Protein AF-A0A530Y3V0-F1 (afdb_monomer_lite)

Foldseek 3Di:
DDPVVVVVVVVVVVVVVVVVVVVVVVVVVVVVVVVVVVVVVVVVVVVVVVVVVQVVCLQVLHHPDVVLNWWQAQPDWADWDFAFQWDFDKAKKDWADFAFDDWTWIWGHDN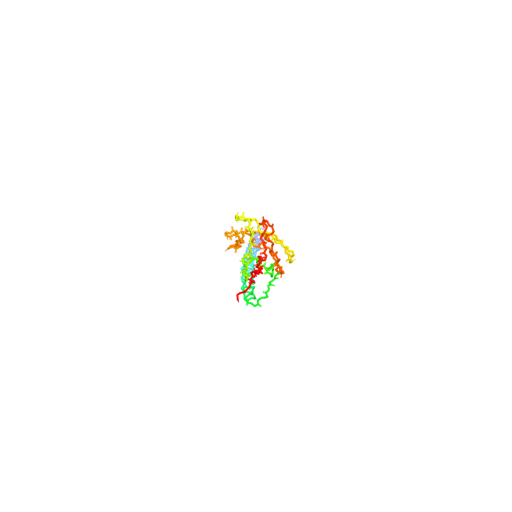GTTDDIGTPHRGIGPGWTFIDPVRTPRRPPTGIGGDIHDSHD

Secondary structure (DSSP, 8-state):
--HHHHHHHHHHHHHHHHHHHHHHHHHHHHHHHHHHHHHHHHHHHHHHHHHHHHHHHHTTT--SSTTTTS-B-EEEEEEEE--BSPPPEEEEPEEESSEEEEEEEEEEEETTEEEEEEEEEEEEEEEPPEEE-TTSTT-BS-EEEEEEPPS--

Structure (mmCIF, N/CA/C/O backbone):
data_AF-A0A530Y3V0-F1
#
_entry.id   AF-A0A530Y3V0-F1
#
loop_
_atom_site.group_PDB
_atom_site.id
_atom_site.type_symbol
_atom_site.label_atom_id
_atom_site.label_alt_id
_atom_site.label_comp_id
_atom_site.label_asym_id
_atom_site.label_entity_id
_atom_site.label_seq_id
_atom_site.pdbx_PDB_ins_code
_atom_site.Cartn_x
_atom_site.Cartn_y
_atom_site.Cartn_z
_atom_site.occupancy
_atom_site.B_iso_or_equiv
_atom_site.auth_seq_id
_atom_site.auth_comp_id
_atom_site.auth_asym_id
_atom_site.auth_atom_id
_atom_site.pdbx_PDB_model_num
ATOM 1 N N . MET A 1 1 ? -48.647 -6.339 78.995 1.00 64.12 1 MET A N 1
ATOM 2 C CA . MET A 1 1 ? -47.458 -6.099 78.154 1.00 64.12 1 MET A CA 1
ATOM 3 C C . MET A 1 1 ? -46.684 -4.952 78.787 1.00 64.12 1 MET A C 1
ATOM 5 O O . MET A 1 1 ? -47.317 -3.994 79.209 1.00 64.12 1 MET A O 1
ATOM 9 N N . THR A 1 2 ? -45.375 -5.085 79.003 1.00 86.94 2 THR A N 1
ATOM 10 C CA . THR A 1 2 ? -44.563 -4.008 79.613 1.00 86.94 2 THR A CA 1
ATOM 11 C C . THR A 1 2 ? -43.873 -3.217 78.502 1.00 86.94 2 THR A C 1
ATOM 13 O O . THR A 1 2 ? -43.590 -3.809 77.466 1.00 86.94 2 THR A O 1
ATOM 16 N N . LEU A 1 3 ? -43.544 -1.931 78.695 1.00 86.12 3 LEU A N 1
ATOM 17 C CA . LEU A 1 3 ? -42.832 -1.127 77.677 1.00 86.12 3 LEU A CA 1
ATOM 18 C C . LEU A 1 3 ? -41.583 -1.833 77.108 1.00 86.12 3 LEU A C 1
ATOM 20 O O . LEU A 1 3 ? -41.250 -1.681 75.935 1.00 86.12 3 LEU A O 1
ATOM 24 N N . ARG A 1 4 ? -40.884 -2.633 77.928 1.00 87.50 4 ARG A N 1
ATOM 25 C CA . ARG A 1 4 ? -39.716 -3.413 77.484 1.00 87.50 4 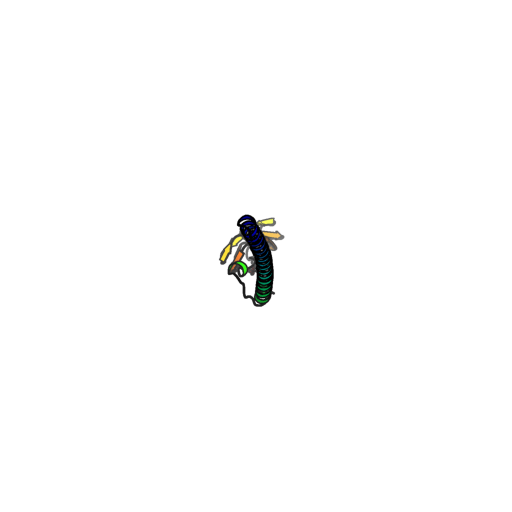ARG A CA 1
ATOM 26 C C . ARG A 1 4 ? -40.054 -4.417 76.382 1.00 87.50 4 ARG A C 1
ATOM 28 O O . ARG A 1 4 ? -39.227 -4.632 75.507 1.00 87.50 4 ARG A O 1
ATOM 35 N N . ASP A 1 5 ? -41.241 -5.006 76.434 1.00 90.06 5 ASP A N 1
ATOM 36 C CA . ASP A 1 5 ? -41.710 -6.027 75.496 1.00 90.06 5 ASP A CA 1
ATOM 37 C C . ASP A 1 5 ? -42.009 -5.408 74.119 1.00 90.06 5 ASP A C 1
ATOM 39 O O . ASP A 1 5 ? -41.521 -5.874 73.093 1.00 90.06 5 ASP A O 1
ATOM 43 N N . GLU A 1 6 ? -42.689 -4.258 74.099 1.00 88.94 6 GLU A N 1
ATOM 44 C CA . GLU A 1 6 ? -42.942 -3.476 72.876 1.00 88.94 6 GLU A CA 1
ATOM 45 C C . GLU A 1 6 ? -41.638 -2.999 72.218 1.00 88.94 6 GLU A C 1
ATOM 47 O O . GLU A 1 6 ? -41.482 -3.058 70.997 1.00 88.94 6 GLU A O 1
ATOM 52 N N . THR A 1 7 ? -40.662 -2.583 73.031 1.00 90.81 7 THR A N 1
ATOM 53 C CA . THR A 1 7 ? -39.351 -2.140 72.531 1.00 90.81 7 THR A CA 1
ATOM 54 C C . THR A 1 7 ? -38.579 -3.287 71.864 1.00 90.81 7 THR A C 1
ATOM 56 O O . THR A 1 7 ? -37.913 -3.075 70.851 1.00 90.81 7 THR A O 1
ATOM 59 N N . GLN A 1 8 ? -38.678 -4.513 72.394 1.00 91.25 8 GLN A N 1
ATOM 60 C CA . GLN A 1 8 ? -38.050 -5.699 71.795 1.00 91.25 8 GLN A CA 1
ATOM 61 C C . GLN A 1 8 ? -38.695 -6.074 70.457 1.00 91.25 8 GLN A C 1
ATOM 63 O O . GLN A 1 8 ? -37.990 -6.358 69.490 1.00 91.25 8 GLN A O 1
ATOM 68 N N . VAL A 1 9 ? -40.025 -6.004 70.366 1.00 93.69 9 VAL A N 1
ATOM 69 C CA . VAL A 1 9 ? -40.756 -6.253 69.113 1.00 93.69 9 VAL A CA 1
ATOM 70 C C . VAL A 1 9 ? -40.335 -5.263 68.020 1.00 93.69 9 VAL A C 1
ATOM 72 O O . VAL A 1 9 ? -40.038 -5.673 66.898 1.00 93.69 9 VAL A O 1
ATOM 75 N N . LEU A 1 10 ? -40.234 -3.970 68.347 1.00 92.62 10 LEU A N 1
ATOM 76 C CA . LEU A 1 10 ? -39.780 -2.933 67.411 1.00 92.62 10 LEU A CA 1
ATOM 77 C C . LEU A 1 10 ? -38.342 -3.162 66.935 1.00 92.62 10 LEU A C 1
ATOM 79 O O . LEU A 1 10 ? -38.038 -2.981 65.753 1.00 92.62 10 LEU A O 1
ATOM 83 N N . LYS A 1 11 ? -37.457 -3.591 67.839 1.00 94.25 11 LYS A N 1
ATOM 84 C CA . LYS A 1 11 ? -36.074 -3.926 67.499 1.00 94.25 11 LYS A CA 1
ATOM 85 C C . LYS A 1 11 ? -36.015 -5.083 66.499 1.00 94.25 11 LYS A C 1
ATOM 87 O O . LYS A 1 11 ? -35.391 -4.938 65.451 1.00 94.25 11 LYS A O 1
ATOM 92 N N . HIS A 1 12 ? -36.733 -6.172 66.764 1.00 93.88 12 HIS A N 1
ATOM 93 C CA . HIS A 1 12 ? -36.803 -7.313 65.850 1.00 93.88 12 HIS A CA 1
ATOM 94 C C . HIS A 1 12 ? -37.401 -6.950 64.484 1.00 93.88 12 HIS A C 1
ATOM 96 O O . HIS A 1 12 ? -36.880 -7.372 63.453 1.00 93.88 12 HIS A O 1
ATOM 102 N N . ALA A 1 13 ? -38.452 -6.125 64.449 1.00 94.25 13 ALA A N 1
ATOM 103 C CA . ALA A 1 13 ? -39.035 -5.646 63.195 1.00 94.25 13 ALA A CA 1
ATOM 104 C C . ALA A 1 13 ? -38.043 -4.790 62.381 1.00 94.25 13 ALA A C 1
ATOM 106 O O . ALA A 1 13 ? -37.980 -4.894 61.152 1.00 94.25 13 ALA A O 1
ATOM 107 N N . THR A 1 14 ? -37.234 -3.978 63.066 1.00 95.38 14 THR A N 1
ATOM 108 C CA . THR A 1 14 ? -36.186 -3.157 62.445 1.00 95.38 14 THR A CA 1
ATOM 109 C C . THR A 1 14 ? -35.064 -4.027 61.876 1.00 95.38 14 THR A C 1
ATOM 111 O O . THR A 1 14 ? -34.668 -3.841 60.727 1.00 95.38 14 THR A O 1
ATOM 114 N N . GLU A 1 15 ? -34.590 -5.019 62.634 1.00 94.62 15 GLU A N 1
ATOM 115 C CA . GLU A 1 15 ? -33.569 -5.980 62.190 1.00 94.62 15 GLU A CA 1
ATOM 116 C C . GLU A 1 15 ? -34.041 -6.788 60.970 1.00 94.62 15 GLU A C 1
ATOM 118 O O . GLU A 1 15 ? -33.307 -6.925 59.990 1.00 94.62 15 GLU A O 1
ATOM 123 N N . ALA A 1 16 ? -35.296 -7.249 60.976 1.00 94.88 16 ALA A N 1
ATOM 124 C CA . ALA A 1 16 ? -35.897 -7.951 59.843 1.00 94.88 16 ALA A CA 1
ATOM 125 C C . ALA A 1 16 ? -36.012 -7.057 58.595 1.00 94.88 16 ALA A C 1
ATOM 127 O O . ALA A 1 16 ? -35.740 -7.501 57.477 1.00 94.88 16 ALA A O 1
ATOM 128 N N . SER A 1 17 ? -36.389 -5.788 58.769 1.00 95.44 17 SER A N 1
ATOM 129 C CA . SER A 1 17 ? -36.475 -4.818 57.669 1.00 95.44 17 SER A CA 1
ATOM 130 C C . SER A 1 17 ? -35.096 -4.505 57.079 1.00 95.44 17 SER A C 1
ATOM 132 O O . SER A 1 17 ? -34.938 -4.473 55.859 1.00 95.44 17 SER A O 1
ATOM 134 N N . ALA A 1 18 ? -34.076 -4.351 57.928 1.00 94.75 18 ALA A N 1
ATOM 135 C CA . ALA A 1 18 ? -32.693 -4.160 57.496 1.00 94.75 18 ALA A CA 1
ATOM 136 C C . ALA A 1 18 ? -32.161 -5.375 56.714 1.00 94.75 18 ALA A C 1
ATOM 138 O O . ALA A 1 18 ? -31.515 -5.206 55.680 1.00 94.75 18 ALA A O 1
ATOM 139 N N . GLY A 1 19 ? -32.490 -6.596 57.153 1.00 95.94 19 GLY A N 1
ATOM 140 C CA . GLY A 1 19 ? -32.149 -7.828 56.437 1.00 95.94 19 GLY A CA 1
ATOM 141 C C . GLY A 1 19 ? -32.774 -7.905 55.038 1.00 95.94 19 GLY A C 1
ATOM 142 O O . GLY A 1 19 ? -32.089 -8.236 54.070 1.00 95.94 19 GLY A O 1
ATOM 143 N N . GLN A 1 20 ? -34.050 -7.530 54.902 1.00 95.94 20 GLN A N 1
ATOM 144 C CA . GLN A 1 20 ? -34.738 -7.486 53.603 1.00 95.94 20 GLN A CA 1
ATOM 145 C C . GLN A 1 20 ? -34.149 -6.423 52.662 1.00 95.94 20 GLN A C 1
ATOM 147 O O . GLN A 1 20 ? -33.981 -6.676 51.465 1.00 95.94 20 GLN A O 1
ATOM 152 N N . ALA A 1 21 ? -33.792 -5.250 53.195 1.00 96.00 21 ALA A N 1
ATOM 153 C CA . ALA A 1 21 ? -33.136 -4.195 52.428 1.00 96.00 21 ALA A CA 1
ATOM 154 C C . ALA A 1 21 ? -31.754 -4.640 51.921 1.00 96.00 21 ALA A C 1
ATOM 156 O O . ALA A 1 21 ? -31.442 -4.455 50.743 1.00 96.00 21 ALA A O 1
ATOM 157 N N . ALA A 1 22 ? -30.958 -5.293 52.773 1.00 96.12 22 ALA A N 1
ATOM 158 C CA . ALA A 1 22 ? -29.664 -5.853 52.390 1.00 96.12 22 ALA A CA 1
ATOM 159 C C . ALA A 1 22 ? -29.802 -6.917 51.285 1.00 96.12 22 ALA A C 1
ATOM 161 O O . ALA A 1 22 ? -29.093 -6.851 50.283 1.00 96.12 22 ALA A O 1
ATOM 162 N N . ALA A 1 23 ? -30.762 -7.842 51.406 1.00 96.31 23 ALA A N 1
ATOM 163 C CA . ALA A 1 23 ? -31.024 -8.856 50.382 1.00 96.31 23 ALA A CA 1
ATOM 164 C C . ALA A 1 23 ? -31.457 -8.244 49.033 1.00 96.31 23 ALA A C 1
ATOM 166 O O . ALA A 1 23 ? -31.008 -8.674 47.965 1.00 96.31 23 ALA A O 1
ATOM 167 N N . SER A 1 24 ? -32.289 -7.200 49.075 1.00 97.00 24 SER A N 1
ATOM 168 C CA . SER A 1 24 ? -32.730 -6.465 47.881 1.00 97.00 24 SER A CA 1
ATOM 169 C C . SER A 1 24 ? -31.569 -5.730 47.202 1.00 97.00 24 SER A C 1
ATOM 171 O O . SER A 1 24 ? -31.458 -5.745 45.973 1.00 97.00 24 SER A O 1
ATOM 173 N N . ALA A 1 25 ? -30.663 -5.137 47.987 1.00 96.56 25 ALA A N 1
ATOM 174 C CA . ALA A 1 25 ? -29.452 -4.494 47.481 1.00 96.56 25 ALA A CA 1
ATOM 175 C C . ALA A 1 25 ? -28.499 -5.509 46.827 1.00 96.56 25 ALA A C 1
ATOM 177 O O . ALA A 1 25 ? -28.022 -5.267 45.719 1.00 96.56 25 ALA A O 1
ATOM 178 N N . SER A 1 26 ? -28.284 -6.674 47.453 1.00 96.31 26 SER A N 1
ATOM 179 C CA . SER A 1 26 ? -27.487 -7.762 46.868 1.00 96.31 26 SER A CA 1
ATOM 180 C C . SER A 1 26 ? -28.075 -8.266 45.548 1.00 96.31 26 SER A C 1
ATOM 182 O O . SER A 1 26 ? -27.341 -8.441 44.578 1.00 96.31 26 SER A O 1
ATOM 184 N N . THR A 1 27 ? -29.397 -8.437 45.481 1.00 97.62 27 THR A N 1
ATOM 185 C CA . THR A 1 27 ? -30.092 -8.849 44.249 1.00 97.62 27 THR A CA 1
ATOM 186 C C . THR A 1 27 ? -29.941 -7.799 43.148 1.00 97.62 27 THR A C 1
ATOM 188 O O . THR A 1 27 ? -29.623 -8.126 42.007 1.00 97.62 27 THR A O 1
ATOM 191 N N . SER A 1 28 ? -30.099 -6.519 43.491 1.00 97.19 28 SER A N 1
ATOM 192 C CA . SER A 1 28 ? -29.943 -5.412 42.540 1.00 97.19 28 SER A CA 1
ATOM 193 C C . SER A 1 28 ? -28.518 -5.330 41.988 1.00 97.19 28 SER A C 1
ATOM 195 O O . SER A 1 28 ? -28.333 -5.146 40.786 1.00 97.19 28 SER A O 1
ATOM 197 N N . ALA A 1 29 ? -27.507 -5.527 42.840 1.00 96.31 29 ALA A N 1
ATOM 198 C CA . ALA A 1 29 ? -26.109 -5.568 42.423 1.00 96.31 29 ALA A CA 1
ATOM 199 C C . ALA A 1 29 ? -25.818 -6.753 41.484 1.00 96.31 29 ALA A C 1
ATOM 201 O O . ALA A 1 29 ? -25.129 -6.582 40.479 1.00 96.31 29 ALA A O 1
ATOM 202 N N . ALA A 1 30 ? -26.382 -7.933 41.762 1.00 97.38 30 ALA A N 1
ATOM 203 C CA . ALA A 1 30 ? -26.257 -9.097 40.887 1.00 97.38 30 ALA A CA 1
ATOM 204 C C . ALA A 1 30 ? -26.897 -8.854 39.507 1.00 97.38 30 ALA A C 1
ATOM 206 O O . ALA A 1 30 ? -26.273 -9.128 38.482 1.00 97.38 30 ALA A O 1
ATOM 207 N N . ASN A 1 31 ? -28.096 -8.264 39.471 1.00 97.75 31 ASN A N 1
ATOM 208 C CA . ASN A 1 31 ? -28.792 -7.919 38.227 1.00 97.75 31 ASN A CA 1
ATOM 209 C C . ASN A 1 31 ? -28.024 -6.871 37.405 1.00 97.75 31 ASN A C 1
ATOM 211 O O . ASN A 1 31 ? -27.933 -6.983 36.181 1.00 97.75 31 ASN A O 1
ATOM 215 N N . ALA A 1 32 ? -27.430 -5.874 38.069 1.00 96.81 32 ALA A N 1
ATOM 216 C CA . ALA A 1 32 ? -26.567 -4.891 37.417 1.00 96.81 32 ALA A CA 1
ATOM 217 C C . ALA A 1 32 ? -25.313 -5.555 36.822 1.00 96.81 32 ALA A C 1
ATOM 219 O O . ALA A 1 32 ? -24.929 -5.249 35.694 1.00 96.81 32 ALA A O 1
ATOM 220 N N . GLY A 1 33 ? -24.717 -6.511 37.545 1.00 97.50 33 GLY A N 1
ATOM 221 C CA . GLY A 1 33 ? -23.599 -7.318 37.056 1.00 97.50 33 GLY A CA 1
ATOM 222 C C . GLY A 1 33 ? -23.953 -8.152 35.821 1.00 97.50 33 GLY A C 1
ATOM 223 O O . GLY A 1 33 ? -23.187 -8.160 34.859 1.00 97.50 33 GLY A O 1
ATOM 224 N N . GLN A 1 34 ? -25.126 -8.795 35.802 1.00 97.69 34 GLN A N 1
ATOM 225 C CA . GLN A 1 34 ? -25.599 -9.521 34.617 1.00 97.69 34 GLN A CA 1
ATOM 226 C C . GLN A 1 34 ? -25.847 -8.589 33.433 1.00 97.69 34 GLN A C 1
ATOM 228 O O . GLN A 1 34 ? -25.339 -8.843 32.348 1.00 97.69 34 GLN A O 1
ATOM 233 N N . THR A 1 35 ? -26.518 -7.458 33.662 1.00 98.19 35 THR A N 1
ATOM 234 C CA . THR A 1 35 ? -26.744 -6.451 32.613 1.00 98.19 35 THR A CA 1
ATOM 235 C C . THR A 1 35 ? -25.425 -5.989 31.992 1.00 98.19 35 THR A C 1
ATOM 237 O O . THR A 1 35 ? -25.307 -5.884 30.773 1.00 98.19 35 THR A O 1
ATOM 240 N N . ALA A 1 36 ? -24.402 -5.738 32.814 1.00 97.00 36 ALA A N 1
ATOM 241 C CA . ALA A 1 36 ? -23.085 -5.347 32.323 1.00 97.00 36 ALA A CA 1
ATOM 242 C C . ALA A 1 36 ? -22.426 -6.452 31.475 1.00 97.00 36 ALA A C 1
ATOM 244 O O . ALA A 1 36 ? -21.824 -6.156 30.441 1.00 97.00 36 ALA A O 1
ATOM 245 N N . ALA A 1 37 ? -22.570 -7.718 31.876 1.00 97.44 37 ALA A N 1
ATOM 246 C CA . ALA A 1 37 ? -22.078 -8.859 31.108 1.00 97.44 37 ALA A CA 1
ATOM 247 C C . ALA A 1 37 ? -22.812 -9.013 29.762 1.00 97.44 37 ALA A C 1
ATOM 249 O O . ALA A 1 37 ? -22.168 -9.224 28.731 1.00 97.44 37 ALA A O 1
ATOM 250 N N . ASP A 1 38 ? -24.132 -8.828 29.743 1.00 98.12 38 ASP A N 1
ATOM 251 C CA . ASP A 1 38 ? -24.953 -8.899 28.531 1.00 98.12 38 ASP A CA 1
ATOM 252 C C . ASP A 1 38 ? -24.607 -7.783 27.540 1.00 98.12 38 ASP A C 1
ATOM 254 O O . ASP A 1 38 ? -24.494 -8.021 26.333 1.00 98.12 38 ASP A O 1
ATOM 258 N N . VAL A 1 39 ? -24.373 -6.564 28.037 1.00 98.06 39 VAL A N 1
ATOM 259 C CA . VAL A 1 39 ? -23.912 -5.435 27.217 1.00 98.06 39 VAL A CA 1
ATOM 260 C C . VAL A 1 39 ? -22.546 -5.738 26.603 1.00 98.06 39 VAL A C 1
ATOM 262 O O . VAL A 1 39 ? -22.358 -5.523 25.404 1.00 98.06 39 VAL A O 1
ATOM 265 N N . ALA A 1 40 ? -21.606 -6.282 27.382 1.00 97.19 40 ALA A N 1
ATOM 266 C CA . ALA A 1 40 ? -20.288 -6.659 26.876 1.00 97.19 40 ALA A CA 1
ATOM 267 C C . ALA A 1 40 ? -20.375 -7.758 25.800 1.00 97.19 40 ALA A C 1
ATOM 269 O O . ALA A 1 40 ? -19.731 -7.652 24.754 1.00 97.19 40 ALA A O 1
ATOM 270 N N . SER A 1 41 ? -21.218 -8.774 26.012 1.00 97.25 41 SER A N 1
ATOM 271 C CA . SER A 1 41 ? -21.472 -9.830 25.024 1.00 97.25 41 SER A CA 1
ATOM 272 C C . SER A 1 41 ? -22.092 -9.269 23.741 1.00 97.25 41 SER A C 1
ATOM 274 O O . SER A 1 41 ? -21.632 -9.552 22.634 1.00 97.25 41 SER A O 1
ATOM 276 N N . THR A 1 42 ? -23.088 -8.392 23.875 1.00 97.62 42 THR A N 1
ATOM 277 C CA . THR A 1 42 ? -23.746 -7.734 22.740 1.00 97.62 42 THR A CA 1
ATOM 278 C C . THR A 1 42 ? -22.764 -6.881 21.940 1.00 97.62 42 THR A C 1
ATOM 280 O O . THR A 1 42 ? -22.764 -6.938 20.711 1.00 97.62 42 THR A O 1
ATOM 283 N N . ALA A 1 43 ? -21.886 -6.132 22.614 1.00 96.62 43 ALA A N 1
ATOM 284 C CA . ALA A 1 43 ? -20.851 -5.338 21.961 1.00 96.62 43 ALA A CA 1
ATOM 285 C C . ALA A 1 43 ? -19.866 -6.215 21.170 1.00 96.62 43 ALA A C 1
ATOM 287 O O . ALA A 1 43 ? -19.536 -5.888 20.028 1.00 96.62 43 ALA A O 1
ATOM 288 N N . ALA A 1 44 ? -19.453 -7.357 21.729 1.00 95.94 44 ALA A N 1
ATOM 289 C CA . ALA A 1 44 ? -18.594 -8.316 21.036 1.00 95.94 44 ALA A CA 1
ATOM 290 C C . ALA A 1 44 ? -19.282 -8.916 19.794 1.00 95.94 44 ALA A C 1
ATOM 292 O O . ALA A 1 44 ? -18.691 -8.955 18.712 1.00 95.94 44 ALA A O 1
ATOM 293 N N . ASN A 1 45 ? -20.554 -9.306 19.916 1.00 96.50 45 ASN A N 1
ATOM 294 C CA . ASN A 1 45 ? -21.344 -9.830 18.799 1.00 96.50 45 ASN A CA 1
ATOM 295 C C . ASN A 1 45 ? -21.526 -8.786 17.688 1.00 96.50 45 ASN A C 1
ATOM 297 O O . ASN A 1 45 ? -21.395 -9.097 16.504 1.00 96.50 45 ASN A O 1
ATOM 301 N N . LEU A 1 46 ? -21.784 -7.530 18.061 1.00 95.69 46 LEU A N 1
ATOM 302 C CA . LEU A 1 46 ? -21.926 -6.423 17.123 1.00 95.69 46 LEU A CA 1
ATOM 303 C C . LEU A 1 46 ? -20.610 -6.133 16.380 1.00 95.69 46 LEU A C 1
ATOM 305 O O . LEU A 1 46 ? -20.643 -5.892 15.173 1.00 95.69 46 LEU A O 1
ATOM 309 N N . ALA A 1 47 ? -19.462 -6.191 17.059 1.00 93.88 47 ALA A N 1
ATOM 310 C CA . ALA A 1 47 ? -18.154 -6.046 16.421 1.00 93.88 47 ALA A CA 1
ATOM 311 C C . ALA A 1 47 ? -17.891 -7.170 15.400 1.00 93.88 47 ALA A C 1
ATOM 313 O O . ALA A 1 47 ? -17.471 -6.899 14.274 1.00 93.88 47 ALA A O 1
ATOM 314 N N . GLY A 1 48 ? -18.220 -8.419 15.750 1.00 93.25 48 GLY A N 1
ATOM 315 C CA . GLY A 1 48 ? -18.127 -9.554 14.827 1.00 93.25 48 GLY A CA 1
ATOM 316 C C . GLY A 1 48 ? -19.046 -9.409 13.608 1.00 93.25 48 GLY A C 1
ATOM 317 O O . GLY A 1 48 ? -18.621 -9.629 12.474 1.00 93.25 48 GLY A O 1
ATOM 318 N N . ALA A 1 49 ? -20.288 -8.965 13.817 1.00 92.75 49 ALA A N 1
ATOM 319 C CA . ALA A 1 49 ? -21.235 -8.716 12.733 1.00 92.75 49 ALA A CA 1
ATOM 320 C C . ALA A 1 49 ? -20.777 -7.580 11.801 1.00 92.75 49 ALA A C 1
ATOM 322 O O . ALA A 1 49 ? -20.963 -7.666 10.588 1.00 92.75 49 ALA A O 1
ATOM 323 N N . GLN A 1 50 ? -20.162 -6.523 12.343 1.00 89.38 50 GLN A N 1
ATOM 324 C CA . GLN A 1 50 ? -19.565 -5.454 11.540 1.00 89.38 50 GLN A CA 1
ATOM 325 C C . GLN A 1 50 ? -18.434 -5.989 10.658 1.00 89.38 50 GLN A C 1
ATOM 327 O O . GLN A 1 50 ? -18.498 -5.816 9.444 1.00 89.38 50 GLN A O 1
ATOM 332 N N . ALA A 1 51 ? -17.490 -6.740 11.230 1.00 87.56 51 ALA A N 1
ATOM 333 C CA . ALA A 1 51 ? -16.389 -7.336 10.475 1.00 87.56 51 ALA A CA 1
ATOM 334 C C . ALA A 1 51 ? -16.874 -8.280 9.356 1.00 87.56 51 ALA A C 1
ATOM 336 O O . ALA A 1 51 ? -16.347 -8.251 8.245 1.00 87.56 51 ALA A O 1
ATOM 337 N N . ALA A 1 52 ? -17.910 -9.086 9.616 1.00 88.25 52 ALA A N 1
ATOM 338 C CA . ALA A 1 52 ? -18.490 -9.980 8.614 1.00 88.25 52 ALA A CA 1
ATOM 339 C C . ALA A 1 52 ? -19.164 -9.220 7.456 1.00 88.25 52 ALA A C 1
ATOM 341 O O . ALA A 1 52 ? -19.041 -9.621 6.296 1.00 88.25 52 ALA A O 1
ATOM 342 N N . ARG A 1 53 ? -19.858 -8.110 7.750 1.00 87.56 53 ARG A N 1
ATOM 343 C CA . ARG A 1 53 ? -20.431 -7.239 6.711 1.00 87.56 53 ARG A CA 1
ATOM 344 C C . ARG A 1 53 ? -19.335 -6.611 5.858 1.00 87.56 53 ARG A C 1
ATOM 346 O O . ARG A 1 53 ? -19.413 -6.709 4.639 1.00 87.56 53 ARG A O 1
ATOM 353 N N . ASP A 1 54 ? -18.311 -6.042 6.482 1.00 85.12 54 ASP A N 1
ATOM 354 C CA . ASP A 1 54 ? -17.203 -5.395 5.773 1.00 85.12 54 ASP A CA 1
ATOM 355 C C . ASP A 1 54 ? -16.469 -6.386 4.859 1.00 85.12 54 ASP A C 1
ATOM 357 O O . ASP A 1 54 ? -16.223 -6.093 3.689 1.00 85.12 54 ASP A O 1
ATOM 361 N N . ALA A 1 55 ? -16.218 -7.608 5.344 1.00 81.62 55 ALA A N 1
ATOM 362 C CA . ALA A 1 55 ? -15.620 -8.680 4.550 1.00 81.62 55 ALA A CA 1
ATOM 363 C C . ALA A 1 55 ? -16.465 -9.063 3.321 1.00 81.62 55 ALA A C 1
ATOM 365 O O . ALA A 1 55 ? -15.924 -9.261 2.233 1.00 81.62 55 ALA A O 1
ATOM 366 N N . SER A 1 56 ? -17.792 -9.134 3.474 1.00 85.06 56 SER A N 1
ATOM 367 C CA . SER A 1 56 ? -18.719 -9.415 2.368 1.00 85.06 56 SER A CA 1
ATOM 368 C C . SER A 1 56 ? -18.713 -8.309 1.303 1.00 85.06 56 SER A C 1
ATOM 370 O O . SER A 1 56 ? -18.824 -8.581 0.105 1.00 85.06 56 SER A O 1
ATOM 372 N N . LEU A 1 57 ? -18.544 -7.053 1.727 1.00 84.12 57 LEU A N 1
ATOM 373 C CA . LEU A 1 57 ? -18.538 -5.885 0.847 1.00 84.12 57 LEU A CA 1
ATOM 374 C C . LEU A 1 57 ? -17.221 -5.719 0.083 1.00 84.12 57 LEU A C 1
ATOM 376 O O . LEU A 1 57 ? -17.256 -5.315 -1.084 1.00 84.12 57 LEU A O 1
ATOM 380 N N . TYR A 1 58 ? -16.086 -6.099 0.682 1.00 82.31 58 TYR A N 1
ATOM 381 C CA . TYR A 1 58 ? -14.789 -6.021 0.011 1.00 82.31 58 TYR A CA 1
ATOM 382 C C . TYR A 1 58 ? -14.789 -6.770 -1.316 1.00 82.31 58 TYR A C 1
ATOM 384 O O . TYR A 1 58 ? -14.415 -6.183 -2.319 1.00 82.31 58 TYR A O 1
ATOM 392 N N . GLY A 1 59 ? -15.321 -7.994 -1.387 1.00 75.19 59 GLY A N 1
ATOM 393 C CA . GLY A 1 59 ? -15.409 -8.749 -2.648 1.00 75.19 59 GLY A CA 1
ATOM 394 C C . GLY A 1 59 ? -16.289 -8.105 -3.734 1.00 75.19 59 GLY A C 1
ATOM 395 O O . GLY A 1 59 ? -16.305 -8.564 -4.872 1.00 75.19 59 GLY A O 1
ATOM 396 N N . LYS A 1 60 ? -17.039 -7.047 -3.403 1.00 80.31 60 LYS A N 1
ATOM 397 C CA . LYS A 1 60 ? -17.853 -6.253 -4.337 1.00 80.31 60 LYS A CA 1
ATOM 398 C C . LYS A 1 60 ? -17.220 -4.904 -4.686 1.00 80.31 60 LYS A C 1
ATOM 400 O O . LYS A 1 60 ? -17.866 -4.096 -5.347 1.00 80.31 60 LYS A O 1
ATOM 405 N N . GLY A 1 61 ? -15.990 -4.642 -4.240 1.00 79.00 61 GLY A N 1
ATOM 406 C CA . GLY A 1 61 ? -15.331 -3.347 -4.415 1.00 79.00 61 GLY A CA 1
ATOM 407 C C . GLY A 1 61 ? -15.987 -2.220 -3.609 1.00 79.00 61 GLY A C 1
ATOM 408 O O . GLY A 1 61 ? -15.801 -1.049 -3.934 1.00 79.00 61 GLY A O 1
ATOM 409 N N . ILE A 1 62 ? -16.773 -2.558 -2.581 1.00 83.62 62 ILE A N 1
ATOM 410 C CA . ILE A 1 62 ? -17.366 -1.596 -1.653 1.00 83.62 62 ILE A CA 1
ATOM 411 C C . ILE A 1 62 ? -16.516 -1.615 -0.389 1.00 83.62 62 ILE A C 1
ATOM 413 O O . ILE A 1 62 ? -16.455 -2.617 0.320 1.00 83.62 62 ILE A O 1
ATOM 417 N N . PHE A 1 63 ? -15.849 -0.500 -0.117 1.00 83.69 63 PHE A N 1
ATOM 418 C CA . PHE A 1 63 ? -1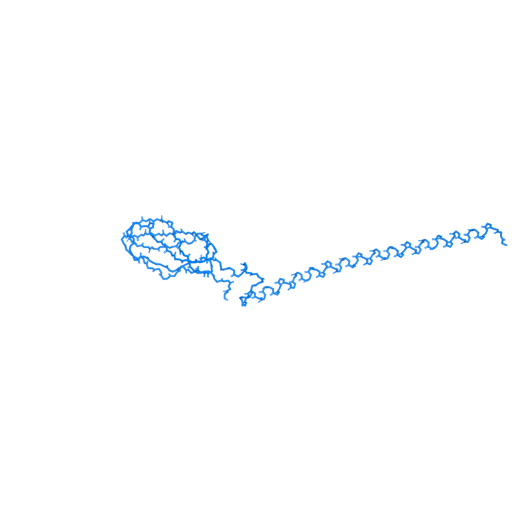4.911 -0.387 0.992 1.00 83.69 63 PHE A CA 1
ATOM 419 C C . PHE A 1 63 ? -15.534 0.455 2.117 1.00 83.69 63 PHE A C 1
ATOM 421 O O . PHE A 1 63 ? -16.097 1.513 1.827 1.00 83.69 63 PHE A O 1
ATOM 428 N N . PRO A 1 64 ? -15.414 0.050 3.396 1.00 81.50 64 PRO A N 1
ATOM 429 C CA . PRO A 1 64 ? -15.937 0.819 4.531 1.00 81.50 64 PRO A CA 1
ATOM 430 C C . PRO A 1 64 ? -15.290 2.201 4.683 1.00 81.50 64 PRO A C 1
ATOM 432 O O . PRO A 1 64 ? -15.870 3.105 5.279 1.00 81.50 64 PRO A O 1
ATOM 435 N N . THR A 1 65 ? -14.075 2.372 4.155 1.00 80.44 65 THR A N 1
ATOM 436 C CA . THR A 1 65 ? -13.333 3.635 4.190 1.00 80.44 65 THR A CA 1
ATOM 437 C C . THR A 1 65 ? -12.669 3.917 2.848 1.00 80.44 65 THR A C 1
ATOM 439 O O . THR A 1 65 ? -12.341 3.002 2.092 1.00 80.44 65 THR A O 1
ATOM 442 N N . THR A 1 66 ? -12.403 5.195 2.576 1.00 75.50 66 THR A N 1
ATOM 443 C CA . THR A 1 66 ? -11.627 5.619 1.403 1.00 75.50 66 THR A CA 1
ATOM 444 C C . THR A 1 66 ? -10.200 5.082 1.434 1.00 75.50 66 THR A C 1
ATOM 446 O O . THR A 1 66 ? -9.673 4.742 0.384 1.00 75.50 66 THR A O 1
ATOM 449 N N . ALA A 1 67 ? -9.594 4.944 2.620 1.00 73.88 67 ALA A N 1
ATOM 450 C CA . ALA A 1 67 ? -8.259 4.372 2.793 1.00 73.88 67 ALA A CA 1
ATOM 451 C C . ALA A 1 67 ? -8.198 2.900 2.356 1.00 73.88 67 ALA A C 1
ATOM 453 O O . ALA A 1 67 ? -7.288 2.520 1.628 1.00 73.88 67 ALA A O 1
ATOM 454 N N . ALA A 1 68 ? -9.201 2.095 2.727 1.00 72.44 68 ALA A N 1
ATOM 455 C CA . ALA A 1 68 ? -9.320 0.709 2.269 1.00 72.44 68 ALA A CA 1
ATOM 456 C C . ALA A 1 68 ? -9.595 0.599 0.756 1.00 72.44 68 ALA A C 1
ATOM 458 O O . ALA A 1 68 ? -9.376 -0.456 0.171 1.00 72.44 68 ALA A O 1
ATOM 459 N N . ALA A 1 69 ? -10.053 1.686 0.124 1.00 70.81 69 ALA A N 1
ATOM 460 C CA . ALA A 1 69 ? -10.245 1.782 -1.319 1.00 70.81 69 ALA A CA 1
ATOM 461 C C . ALA A 1 69 ? -9.007 2.296 -2.080 1.00 70.81 69 ALA A C 1
ATOM 463 O O . ALA A 1 69 ? -9.030 2.322 -3.312 1.00 70.81 69 ALA A O 1
ATOM 464 N N . VAL A 1 70 ? -7.935 2.731 -1.407 1.00 74.69 70 VAL A N 1
ATOM 465 C CA . VAL A 1 70 ? -6.719 3.177 -2.105 1.00 74.69 70 VAL A CA 1
ATOM 466 C C . VAL A 1 70 ? -6.012 1.963 -2.712 1.00 74.69 70 VAL A C 1
ATOM 468 O O . VAL A 1 70 ? -5.799 0.965 -2.032 1.00 74.69 70 VAL A O 1
ATOM 471 N N . GLY A 1 71 ? -5.646 2.071 -3.995 1.00 72.00 71 GLY A N 1
ATOM 472 C CA . GLY A 1 71 ? -4.902 1.050 -4.738 1.00 72.00 71 GLY A CA 1
ATOM 473 C C . GLY A 1 71 ? -3.629 0.601 -4.020 1.00 72.00 71 GLY A C 1
ATOM 474 O O . GLY A 1 71 ? -2.908 1.441 -3.475 1.00 72.00 71 GLY A O 1
ATOM 475 N N . PHE A 1 72 ? -3.290 -0.691 -4.101 1.00 80.50 72 PHE A N 1
ATOM 476 C CA . PHE A 1 72 ? -2.057 -1.287 -3.546 1.00 80.50 72 PHE A CA 1
ATOM 477 C C . PHE A 1 72 ? -0.747 -0.785 -4.199 1.00 80.50 72 PHE A C 1
ATOM 479 O O . PHE A 1 72 ? 0.283 -1.450 -4.125 1.00 80.50 72 PHE A O 1
ATOM 486 N N . GLY A 1 73 ? -0.770 0.376 -4.856 1.00 90.88 73 GLY A N 1
ATOM 487 C CA . GLY A 1 73 ? 0.373 0.952 -5.546 1.00 90.88 73 GLY A CA 1
ATOM 488 C C . GLY A 1 73 ? 0.741 0.187 -6.814 1.00 90.88 73 GLY A C 1
ATOM 489 O O . GLY A 1 73 ? -0.089 -0.486 -7.428 1.00 90.88 73 GLY A O 1
ATOM 490 N N . VAL A 1 74 ? 1.995 0.327 -7.234 1.00 95.06 74 VAL A N 1
ATOM 491 C CA . VAL A 1 74 ? 2.542 -0.340 -8.418 1.00 95.06 74 VAL A CA 1
ATOM 492 C C . VAL A 1 74 ? 2.853 -1.796 -8.071 1.00 95.06 74 VAL A C 1
ATOM 494 O O . VAL A 1 74 ? 3.835 -2.078 -7.394 1.00 95.06 74 VAL A O 1
ATOM 497 N N . ALA A 1 75 ? 2.031 -2.729 -8.545 1.00 92.94 75 ALA A N 1
ATOM 498 C CA . ALA A 1 75 ? 2.225 -4.163 -8.319 1.00 92.94 75 ALA A CA 1
ATOM 499 C C . ALA A 1 75 ? 3.213 -4.789 -9.315 1.00 92.94 75 ALA A C 1
ATOM 501 O O . ALA A 1 75 ? 3.792 -5.841 -9.050 1.00 92.94 75 ALA A O 1
ATOM 502 N N . GLY A 1 76 ? 3.415 -4.149 -10.467 1.00 93.69 76 GLY A N 1
ATOM 503 C CA . GLY A 1 76 ? 4.322 -4.645 -11.491 1.00 93.69 76 GLY A CA 1
ATOM 504 C C . GLY A 1 76 ? 4.336 -3.780 -12.742 1.00 93.69 76 GLY A C 1
ATOM 505 O O . GLY A 1 76 ? 4.074 -2.575 -12.699 1.00 93.69 76 GLY A O 1
ATOM 506 N N . PHE A 1 77 ? 4.651 -4.411 -13.868 1.00 95.62 77 PHE A N 1
ATOM 507 C CA . PHE A 1 77 ? 4.738 -3.761 -15.167 1.00 95.62 77 PHE A CA 1
ATOM 508 C C . PHE A 1 77 ? 4.189 -4.655 -16.280 1.00 95.62 77 PHE A C 1
ATOM 510 O O . PHE A 1 77 ? 4.075 -5.869 -16.130 1.00 95.62 77 PHE A O 1
ATOM 517 N N . SER A 1 78 ? 3.866 -4.044 -17.414 1.00 96.12 78 SER A N 1
ATOM 518 C CA . SER A 1 78 ? 3.456 -4.731 -18.638 1.00 96.12 78 SER A CA 1
ATOM 519 C C . SER A 1 78 ? 4.108 -4.084 -19.860 1.00 96.12 78 SER A C 1
ATOM 521 O O . SER A 1 78 ? 4.689 -3.001 -19.754 1.00 96.12 78 SER A O 1
ATOM 523 N N . ALA A 1 79 ? 4.024 -4.760 -21.011 1.00 95.06 79 ALA A N 1
ATOM 524 C CA . ALA A 1 79 ? 4.513 -4.260 -22.298 1.00 95.06 79 ALA A CA 1
ATOM 525 C C . ALA A 1 79 ? 5.971 -3.754 -22.255 1.00 95.06 79 ALA A C 1
ATOM 527 O O . ALA A 1 79 ? 6.258 -2.637 -22.679 1.00 95.06 79 ALA A O 1
ATOM 528 N N . LEU A 1 80 ? 6.892 -4.566 -21.717 1.00 96.81 80 LEU A N 1
ATOM 529 C CA . LEU A 1 80 ? 8.310 -4.206 -21.671 1.00 96.81 80 LEU A CA 1
ATOM 530 C C . LEU A 1 80 ? 8.899 -4.185 -23.085 1.00 96.81 80 LEU A C 1
ATOM 532 O O . LEU A 1 80 ? 8.939 -5.202 -23.776 1.00 96.81 80 LEU A O 1
ATOM 536 N N . VAL A 1 81 ? 9.406 -3.021 -23.476 1.00 97.88 81 VAL A N 1
ATOM 537 C CA . VAL A 1 81 ? 10.212 -2.792 -24.671 1.00 97.88 81 VAL A CA 1
ATOM 538 C C . VAL A 1 81 ? 11.637 -2.506 -24.219 1.00 97.88 81 VAL A C 1
ATOM 540 O O . VAL A 1 81 ? 11.878 -1.562 -23.468 1.00 97.88 81 VAL A O 1
ATOM 543 N N . GLY A 1 82 ? 12.584 -3.326 -24.677 1.00 97.06 82 GLY A N 1
ATOM 544 C CA . GLY A 1 82 ? 13.973 -3.266 -24.218 1.00 97.06 82 GLY A CA 1
ATOM 545 C C . GLY A 1 82 ? 14.722 -1.995 -24.636 1.00 97.06 82 GLY A C 1
ATOM 546 O O . GLY A 1 82 ? 15.611 -1.540 -23.921 1.00 97.06 82 GLY A O 1
ATOM 547 N N . GLY A 1 83 ? 14.371 -1.401 -25.777 1.00 97.69 83 GLY A N 1
ATOM 548 C CA . GLY A 1 83 ? 15.174 -0.331 -26.372 1.00 97.69 83 GLY A CA 1
ATOM 549 C C . GLY A 1 83 ? 16.571 -0.806 -26.796 1.00 97.69 83 GLY A C 1
ATOM 550 O O . GLY A 1 83 ? 16.812 -2.006 -26.940 1.00 97.69 83 GLY A O 1
ATOM 551 N N . ALA A 1 84 ? 17.485 0.140 -27.021 1.00 97.62 84 ALA A N 1
ATOM 552 C CA . ALA A 1 84 ? 18.872 -0.133 -27.400 1.00 97.62 84 ALA A CA 1
ATOM 553 C C . ALA A 1 84 ? 19.827 1.005 -26.990 1.00 97.62 84 ALA A C 1
ATOM 555 O O . ALA A 1 84 ? 19.393 2.121 -26.706 1.00 97.62 84 ALA A O 1
ATOM 556 N N . GLY A 1 85 ? 21.135 0.726 -27.016 1.00 96.88 85 GLY A N 1
ATOM 557 C CA . GLY A 1 85 ? 22.202 1.717 -26.819 1.00 96.88 85 GLY A CA 1
ATOM 558 C C . GLY A 1 85 ? 22.509 2.088 -25.365 1.00 96.88 85 GLY A C 1
ATOM 559 O O . GLY A 1 85 ? 23.392 2.909 -25.131 1.00 96.88 85 GLY A O 1
ATOM 560 N N . GLY A 1 86 ? 21.813 1.490 -24.393 1.00 97.62 86 GLY A N 1
ATOM 561 C CA . GLY A 1 86 ? 21.990 1.803 -22.977 1.00 97.62 86 GLY A CA 1
ATOM 562 C C . GLY A 1 86 ? 23.303 1.293 -22.384 1.00 97.62 86 GLY A C 1
ATOM 563 O O . GLY A 1 86 ? 23.804 0.229 -22.741 1.00 97.62 86 GLY A O 1
ATOM 564 N N . THR A 1 87 ? 23.845 2.015 -21.408 1.00 97.75 87 THR A N 1
ATOM 565 C CA . THR A 1 87 ? 24.951 1.510 -20.584 1.00 97.75 87 THR A CA 1
ATOM 566 C C . THR A 1 87 ? 24.475 0.344 -19.717 1.00 97.75 87 THR A C 1
ATOM 568 O O . THR A 1 87 ? 23.488 0.473 -18.989 1.00 97.75 87 THR A O 1
ATOM 571 N N . ASN A 1 88 ? 25.198 -0.780 -19.764 1.00 97.69 88 ASN A N 1
ATOM 572 C CA . ASN A 1 88 ? 24.894 -1.957 -18.950 1.00 97.69 88 ASN A CA 1
ATOM 573 C C . ASN A 1 88 ? 25.029 -1.654 -17.450 1.00 97.69 88 ASN A C 1
ATOM 575 O O . ASN A 1 88 ? 25.985 -1.004 -17.026 1.00 97.69 88 ASN A O 1
ATOM 579 N N . GLY A 1 89 ? 24.109 -2.179 -16.645 1.00 98.12 89 GLY A N 1
ATOM 580 C CA . GLY A 1 89 ? 24.121 -2.005 -15.195 1.00 98.12 89 GLY A CA 1
ATOM 581 C C . GLY A 1 89 ? 22.742 -2.129 -14.558 1.00 98.12 89 GLY A C 1
ATOM 582 O O . GLY A 1 89 ? 21.747 -2.384 -15.235 1.00 98.12 89 GLY A O 1
ATOM 583 N N . THR A 1 90 ? 22.702 -1.919 -13.244 1.00 98.38 90 THR A N 1
ATOM 584 C CA . THR A 1 90 ? 21.469 -1.854 -12.452 1.00 98.38 90 THR A CA 1
ATOM 585 C C . THR A 1 90 ? 21.286 -0.434 -11.944 1.00 98.38 90 THR A C 1
ATOM 587 O O . THR A 1 90 ? 22.170 0.106 -11.281 1.00 98.38 90 THR A O 1
ATOM 590 N N . PHE A 1 91 ? 20.128 0.149 -12.220 1.00 98.56 91 PHE A N 1
ATOM 591 C CA . PHE A 1 91 ? 19.832 1.551 -11.959 1.00 98.56 91 PHE A CA 1
ATOM 592 C C . PHE A 1 91 ? 18.542 1.683 -11.158 1.00 98.56 91 PHE A C 1
ATOM 594 O O . PHE A 1 91 ? 17.698 0.785 -11.176 1.00 98.56 91 PHE A O 1
ATOM 601 N N . ASP A 1 92 ? 18.382 2.802 -10.462 1.00 98.25 92 ASP A N 1
ATOM 602 C CA . ASP A 1 92 ? 17.135 3.098 -9.766 1.00 98.25 92 ASP A CA 1
ATOM 603 C C . ASP A 1 92 ? 16.062 3.515 -10.772 1.00 98.25 92 ASP A C 1
ATOM 605 O O . ASP A 1 92 ? 16.315 4.261 -11.721 1.00 98.25 92 ASP A O 1
ATOM 609 N N . LEU A 1 93 ? 14.856 2.993 -10.573 1.00 98.31 93 LEU A N 1
ATOM 610 C CA . LEU A 1 93 ? 13.707 3.290 -11.409 1.00 98.31 93 LEU A CA 1
ATOM 611 C C . LEU A 1 93 ? 13.039 4.564 -10.911 1.00 98.31 93 LEU A C 1
ATOM 613 O O . LEU A 1 93 ? 12.602 4.636 -9.762 1.00 98.31 93 LEU A O 1
ATOM 617 N N . ALA A 1 94 ? 12.918 5.551 -11.790 1.00 97.56 94 ALA A N 1
ATOM 618 C CA . ALA A 1 94 ? 12.159 6.751 -11.492 1.00 97.56 94 ALA A CA 1
ATOM 619 C C . ALA A 1 94 ? 10.677 6.547 -11.839 1.00 97.56 94 ALA A C 1
ATOM 621 O O . ALA A 1 94 ? 10.335 5.972 -12.874 1.00 97.56 94 ALA A O 1
ATOM 622 N N . PHE A 1 95 ? 9.810 7.061 -10.970 1.00 97.62 95 PHE A N 1
ATOM 623 C CA . PHE A 1 95 ? 8.359 7.062 -11.126 1.00 97.62 95 PHE A CA 1
ATOM 624 C C . PHE A 1 95 ? 7.912 8.516 -11.254 1.00 97.62 95 PHE A C 1
ATOM 626 O O . PHE A 1 95 ? 8.264 9.344 -10.413 1.00 97.62 95 PHE A O 1
ATOM 633 N N . THR A 1 96 ? 7.171 8.846 -12.307 1.00 95.88 96 THR A N 1
ATOM 634 C CA . THR A 1 96 ? 6.732 10.220 -12.582 1.00 95.88 96 THR A CA 1
ATOM 635 C C . THR A 1 96 ? 5.245 10.277 -12.907 1.00 95.88 96 THR A C 1
ATOM 637 O O . THR A 1 96 ? 4.682 9.363 -13.506 1.00 95.88 96 THR A O 1
ATOM 640 N N . GLY A 1 97 ? 4.586 11.369 -12.517 1.00 95.38 97 GLY A N 1
ATOM 641 C CA . GLY A 1 97 ? 3.140 11.513 -12.693 1.00 95.38 97 GLY A CA 1
ATOM 642 C C . GLY A 1 97 ? 2.332 10.511 -11.861 1.00 95.38 97 GLY A C 1
ATOM 643 O O . GLY A 1 97 ? 2.789 10.030 -10.824 1.00 95.38 97 GLY A O 1
ATOM 644 N N . GLY A 1 98 ? 1.116 10.210 -12.321 1.00 93.19 98 GLY A N 1
ATOM 645 C CA . GLY A 1 98 ? 0.143 9.441 -11.547 1.00 93.19 98 GLY A CA 1
ATOM 646 C C . GLY A 1 98 ? -0.433 10.232 -10.367 1.00 93.19 98 GLY A C 1
ATOM 647 O O . GLY A 1 98 ? -0.167 11.421 -10.194 1.00 93.19 98 GLY A O 1
ATOM 648 N N . ALA A 1 99 ? -1.247 9.558 -9.558 1.00 92.00 99 ALA A N 1
ATOM 649 C CA . ALA A 1 99 ? -1.834 10.110 -8.340 1.00 92.00 99 ALA A CA 1
ATOM 650 C C . ALA A 1 99 ? -1.449 9.203 -7.175 1.00 92.00 99 ALA A C 1
ATOM 652 O O . ALA A 1 99 ? -2.055 8.148 -6.988 1.00 92.00 99 ALA A O 1
ATOM 653 N N . GLY A 1 100 ? -0.396 9.576 -6.450 1.00 91.06 100 GLY A N 1
ATOM 654 C CA . GLY A 1 100 ? 0.208 8.721 -5.438 1.00 91.06 100 GLY A CA 1
ATOM 655 C C . GLY A 1 100 ? 1.659 9.071 -5.127 1.00 91.06 100 GLY A C 1
ATOM 656 O O . GLY A 1 100 ? 2.204 10.033 -5.666 1.00 91.06 100 GLY A O 1
ATOM 657 N N . SER A 1 101 ? 2.280 8.295 -4.240 1.00 93.06 101 SER A N 1
ATOM 658 C CA . SER A 1 101 ? 3.694 8.442 -3.879 1.00 93.06 101 SER A CA 1
ATOM 659 C C . SER A 1 101 ? 4.266 7.168 -3.242 1.00 93.06 101 SER A C 1
ATOM 661 O O . SER A 1 101 ? 3.561 6.184 -3.015 1.00 93.06 101 SER A O 1
ATOM 663 N N . GLY A 1 102 ? 5.577 7.170 -2.979 1.00 93.75 102 GLY A N 1
ATOM 664 C CA . GLY A 1 102 ? 6.248 6.122 -2.200 1.00 93.75 102 GLY A CA 1
ATOM 665 C C . GLY A 1 102 ? 6.619 4.852 -2.970 1.00 93.75 102 GLY A C 1
ATOM 666 O O . GLY A 1 102 ? 7.072 3.894 -2.349 1.00 93.75 102 GLY A O 1
ATOM 667 N N . ALA A 1 103 ? 6.443 4.824 -4.295 1.00 96.62 103 ALA A N 1
ATOM 668 C CA . ALA A 1 103 ? 6.956 3.722 -5.105 1.00 96.62 103 ALA A CA 1
ATOM 669 C C . ALA A 1 103 ? 8.477 3.827 -5.269 1.00 96.62 103 ALA A C 1
ATOM 671 O O . ALA A 1 103 ? 9.020 4.916 -5.461 1.00 96.62 103 ALA A O 1
ATOM 672 N N . ALA A 1 104 ? 9.143 2.679 -5.222 1.00 97.31 104 ALA A N 1
ATOM 673 C CA . ALA A 1 104 ? 10.564 2.532 -5.480 1.00 97.31 104 ALA A CA 1
ATOM 674 C C . ALA A 1 104 ? 10.810 1.244 -6.267 1.00 97.31 104 ALA A C 1
ATOM 676 O O . ALA A 1 104 ? 10.068 0.263 -6.168 1.00 97.31 104 ALA A O 1
ATOM 677 N N . GLY A 1 105 ? 11.868 1.240 -7.063 1.00 98.06 105 GLY A N 1
ATOM 678 C CA . GLY A 1 105 ? 12.211 0.102 -7.892 1.00 98.06 105 GLY A CA 1
ATOM 679 C C . GLY A 1 105 ? 13.573 0.271 -8.530 1.00 98.06 105 GLY A C 1
ATOM 680 O O . GLY A 1 105 ? 14.241 1.291 -8.363 1.00 98.06 105 GLY A O 1
ATOM 681 N N . ARG A 1 106 ? 13.979 -0.750 -9.270 1.00 98.19 106 ARG A N 1
ATOM 682 C CA . ARG A 1 106 ? 15.226 -0.796 -10.024 1.00 98.19 106 ARG A CA 1
ATOM 683 C C . ARG A 1 106 ? 14.970 -1.379 -11.398 1.00 98.19 106 ARG A C 1
ATOM 685 O O . ARG A 1 106 ? 14.000 -2.107 -11.602 1.00 98.19 106 ARG A O 1
ATOM 692 N N . PHE A 1 107 ? 15.863 -1.105 -12.327 1.00 98.56 107 PHE A N 1
ATOM 693 C CA . PHE A 1 107 ? 15.861 -1.748 -13.629 1.00 98.56 107 PHE A CA 1
ATOM 694 C C . PHE A 1 107 ? 17.273 -2.162 -14.033 1.00 98.56 107 PHE A C 1
ATOM 696 O O . PHE A 1 107 ? 18.258 -1.599 -13.553 1.00 98.56 107 PHE A O 1
ATOM 703 N N . VAL A 1 108 ? 17.362 -3.172 -14.895 1.00 98.44 108 VAL A N 1
ATOM 704 C CA . VAL A 1 108 ? 18.630 -3.734 -15.368 1.00 98.44 108 VAL A CA 1
ATOM 705 C C . VAL A 1 108 ? 18.734 -3.553 -16.870 1.00 98.44 108 VAL A C 1
ATOM 707 O O . VAL A 1 108 ? 17.799 -3.876 -17.605 1.00 98.44 108 VAL A O 1
ATOM 710 N N . VAL A 1 109 ? 19.892 -3.070 -17.309 1.00 98.62 109 VAL A N 1
ATOM 711 C CA . VAL A 1 109 ? 20.281 -2.993 -18.715 1.00 98.62 109 VAL A CA 1
ATOM 712 C C . VAL A 1 109 ? 21.414 -3.977 -18.962 1.00 98.62 109 VAL A C 1
ATOM 714 O O . VAL A 1 109 ? 22.436 -3.941 -18.274 1.00 98.62 109 VAL A O 1
ATOM 717 N N . ALA A 1 110 ? 21.237 -4.851 -19.946 1.00 98.06 110 ALA A N 1
ATOM 718 C CA . ALA A 1 110 ? 22.239 -5.814 -20.379 1.00 98.06 110 ALA A CA 1
ATOM 719 C C . ALA A 1 110 ? 22.225 -5.928 -21.907 1.00 98.06 110 ALA A C 1
ATOM 721 O O . ALA A 1 110 ? 21.169 -5.925 -22.535 1.00 98.06 110 ALA A O 1
ATOM 722 N N . GLY A 1 111 ? 23.410 -5.996 -22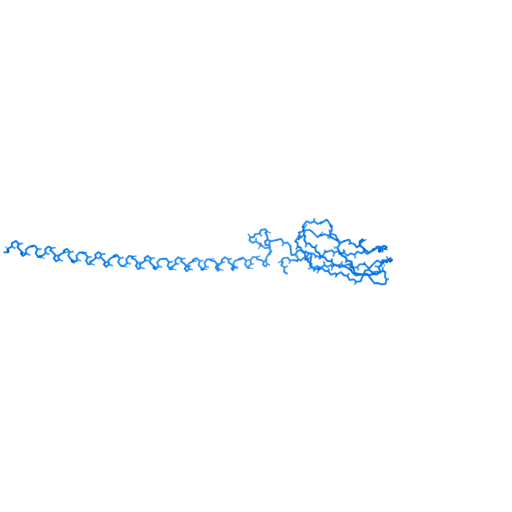.519 1.00 97.00 111 GLY A N 1
ATOM 723 C CA . GLY A 1 111 ? 23.542 -5.983 -23.981 1.00 97.00 111 GLY A CA 1
ATOM 724 C C . GLY A 1 111 ? 23.023 -4.697 -24.638 1.00 97.00 111 GLY A C 1
ATOM 725 O O . GLY A 1 111 ? 22.667 -4.717 -25.811 1.00 97.00 111 GLY A O 1
ATOM 726 N N . GLY A 1 112 ? 22.950 -3.589 -23.894 1.00 97.31 112 GLY A N 1
ATOM 727 C CA . GLY A 1 112 ? 22.425 -2.317 -24.390 1.00 97.31 112 GLY A CA 1
ATOM 728 C C . GLY A 1 112 ? 20.907 -2.143 -24.312 1.00 97.31 112 GLY A C 1
ATOM 729 O O . GLY A 1 112 ? 20.417 -1.093 -24.723 1.00 97.31 112 GLY A O 1
ATOM 730 N N . ALA A 1 113 ? 20.168 -3.124 -23.788 1.00 98.31 113 ALA A N 1
ATOM 731 C CA . ALA A 1 113 ? 18.710 -3.096 -23.690 1.00 98.31 113 ALA A CA 1
ATOM 732 C C . ALA A 1 113 ? 18.230 -3.331 -22.251 1.00 98.31 113 ALA A C 1
ATOM 734 O O . ALA A 1 113 ? 18.884 -4.018 -21.467 1.00 98.31 113 ALA A O 1
ATOM 735 N N . LEU A 1 114 ? 17.071 -2.774 -21.907 1.00 98.31 114 LEU A N 1
ATOM 736 C CA . LEU A 1 114 ? 16.336 -3.060 -20.680 1.00 98.31 114 LEU A CA 1
ATOM 737 C C . LEU A 1 114 ? 15.898 -4.532 -20.675 1.00 98.31 114 LEU A C 1
ATOM 739 O O . LEU A 1 114 ? 15.148 -4.965 -21.548 1.00 98.31 114 LEU A O 1
ATOM 743 N N . THR A 1 115 ? 16.340 -5.291 -19.675 1.00 97.81 115 THR A N 1
ATOM 744 C CA . THR A 1 115 ? 16.036 -6.727 -19.550 1.00 97.81 115 THR A CA 1
ATOM 745 C C . THR A 1 115 ? 15.195 -7.062 -18.327 1.00 97.81 115 THR A C 1
ATOM 747 O O . THR A 1 115 ? 14.601 -8.135 -18.273 1.00 97.81 115 THR A O 1
ATOM 750 N N . MET A 1 116 ? 15.149 -6.180 -17.326 1.00 97.25 116 MET A N 1
ATOM 751 C CA . MET A 1 116 ? 14.418 -6.432 -16.086 1.00 97.25 116 MET A CA 1
ATOM 752 C C . MET A 1 116 ? 13.955 -5.133 -15.438 1.00 97.25 116 MET A C 1
ATOM 754 O O . MET A 1 116 ? 14.686 -4.145 -15.419 1.00 97.25 116 MET A O 1
ATOM 758 N N . ILE A 1 117 ? 12.771 -5.181 -14.833 1.00 98.31 117 ILE A N 1
ATOM 759 C CA . ILE A 1 117 ? 12.269 -4.185 -13.890 1.00 98.31 117 ILE A CA 1
ATOM 760 C C . ILE A 1 117 ? 11.925 -4.919 -12.594 1.00 98.31 117 ILE A C 1
ATOM 762 O O . ILE A 1 117 ? 11.299 -5.977 -12.620 1.00 98.31 117 ILE A O 1
ATOM 766 N N . LEU A 1 11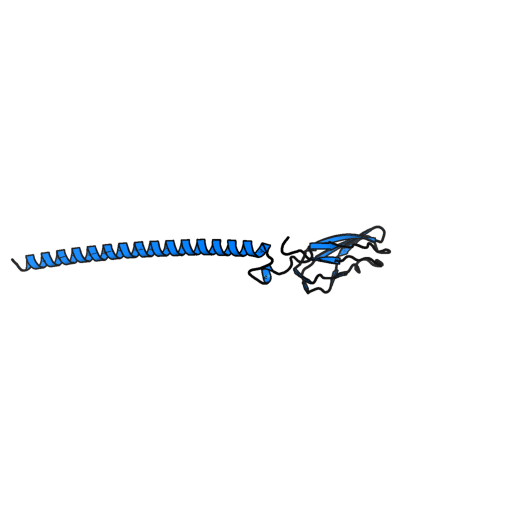8 ? 12.331 -4.357 -11.462 1.00 97.38 118 LEU A N 1
ATOM 767 C CA . LEU A 1 118 ? 12.004 -4.844 -10.130 1.00 97.38 118 LEU A CA 1
ATOM 768 C C . LEU A 1 118 ? 11.359 -3.713 -9.337 1.00 97.38 118 LEU A C 1
ATOM 770 O O . LEU A 1 118 ? 11.997 -2.695 -9.083 1.00 97.38 118 LEU A O 1
ATOM 774 N N . ILE A 1 119 ? 10.121 -3.907 -8.898 1.00 97.31 119 ILE A N 1
ATOM 775 C CA . ILE A 1 119 ? 9.476 -2.994 -7.954 1.00 97.31 119 ILE A CA 1
ATOM 776 C C . ILE A 1 119 ? 9.855 -3.439 -6.541 1.00 97.31 119 ILE A C 1
ATOM 778 O O . ILE A 1 119 ? 9.596 -4.577 -6.160 1.00 97.31 119 ILE A O 1
ATOM 782 N N . THR A 1 120 ? 10.516 -2.565 -5.784 1.00 96.75 120 THR A N 1
ATOM 783 C CA . THR A 1 120 ? 10.998 -2.857 -4.422 1.00 96.75 120 THR A CA 1
ATOM 784 C C . THR A 1 120 ? 10.087 -2.274 -3.350 1.00 96.75 120 THR A C 1
ATOM 786 O O . THR A 1 120 ? 10.017 -2.817 -2.251 1.00 96.75 120 THR A O 1
ATOM 789 N N . ALA A 1 121 ? 9.362 -1.203 -3.672 1.00 95.81 121 ALA A N 1
ATOM 790 C CA . ALA A 1 121 ? 8.261 -0.690 -2.874 1.00 95.81 121 ALA A CA 1
ATOM 791 C C . ALA A 1 121 ? 7.112 -0.292 -3.813 1.00 95.81 121 ALA A C 1
ATOM 793 O O . ALA A 1 121 ? 7.336 0.494 -4.736 1.00 95.81 121 ALA A O 1
ATOM 794 N N . PRO A 1 122 ? 5.886 -0.797 -3.607 1.00 93.19 122 PRO A N 1
ATOM 795 C CA . PRO A 1 122 ? 4.766 -0.493 -4.495 1.00 93.19 122 PRO A CA 1
ATOM 796 C C . PRO A 1 122 ? 4.231 0.938 -4.312 1.00 93.19 122 PRO A C 1
ATOM 798 O O . PRO A 1 122 ? 3.650 1.507 -5.238 1.00 93.19 122 PRO A O 1
ATOM 801 N N . GLY A 1 123 ? 4.445 1.541 -3.137 1.00 93.19 123 GLY A N 1
ATOM 802 C CA . GLY A 1 123 ? 3.870 2.836 -2.775 1.00 93.19 123 GLY A CA 1
ATOM 803 C C . GLY A 1 123 ? 2.346 2.792 -2.661 1.00 93.19 123 GLY A C 1
ATOM 804 O O . GLY A 1 123 ? 1.750 1.742 -2.426 1.00 93.19 123 GLY A O 1
ATOM 805 N N . SER A 1 124 ? 1.704 3.941 -2.846 1.00 90.31 124 SER A N 1
ATOM 806 C CA . SER A 1 124 ? 0.244 4.061 -2.888 1.00 90.31 124 SER A CA 1
ATOM 807 C C . SER A 1 124 ? -0.146 4.940 -4.066 1.00 90.31 124 SER A C 1
ATOM 809 O O . SER A 1 124 ? 0.230 6.108 -4.093 1.00 90.31 124 SER A O 1
ATOM 811 N N . TYR A 1 125 ? -0.872 4.377 -5.036 1.00 90.31 125 TYR A N 1
ATOM 812 C CA . TYR A 1 125 ? -1.283 5.056 -6.267 1.00 90.31 125 TYR A CA 1
ATOM 813 C C . TYR A 1 125 ? -2.716 4.680 -6.655 1.00 90.31 125 TYR A C 1
ATOM 815 O O . TYR A 1 125 ? -3.085 3.508 -6.624 1.00 90.31 125 TYR A O 1
ATOM 823 N N . THR A 1 126 ? -3.504 5.672 -7.067 1.00 88.56 126 THR A N 1
ATOM 824 C CA . THR A 1 126 ? -4.854 5.508 -7.643 1.00 88.56 126 THR A CA 1
ATOM 825 C C . THR A 1 126 ? -4.877 5.747 -9.152 1.00 88.56 126 THR A C 1
ATOM 827 O O . THR A 1 126 ? -5.783 5.288 -9.841 1.00 88.56 126 THR A O 1
ATOM 830 N N . VAL A 1 127 ? -3.856 6.427 -9.678 1.00 90.88 127 VAL A N 1
ATOM 831 C CA . VAL A 1 127 ? -3.581 6.562 -11.113 1.00 90.88 127 VAL A CA 1
ATOM 832 C C . VAL A 1 127 ? -2.144 6.125 -11.348 1.00 90.88 127 VAL A C 1
ATOM 834 O O . VAL A 1 127 ? -1.246 6.575 -10.632 1.00 90.88 127 VAL A O 1
ATOM 837 N N . ALA A 1 128 ? -1.937 5.242 -12.328 1.00 93.38 128 ALA A N 1
ATOM 838 C CA . ALA A 1 128 ? -0.637 4.636 -12.592 1.00 93.38 128 ALA A CA 1
ATOM 839 C C . ALA A 1 128 ? 0.422 5.710 -12.914 1.00 93.38 128 ALA A C 1
ATOM 841 O O . ALA A 1 128 ? 0.165 6.573 -13.760 1.00 93.38 128 ALA A O 1
ATOM 842 N N . PRO A 1 129 ? 1.601 5.682 -12.265 1.00 96.38 129 PRO A N 1
ATOM 843 C CA . PRO A 1 129 ? 2.716 6.532 -12.658 1.00 96.38 129 PRO A CA 1
ATOM 844 C C . PRO A 1 129 ? 3.346 6.027 -13.963 1.00 96.38 129 PRO A C 1
ATOM 846 O O . PRO A 1 129 ? 3.160 4.883 -14.376 1.00 96.38 129 PRO A O 1
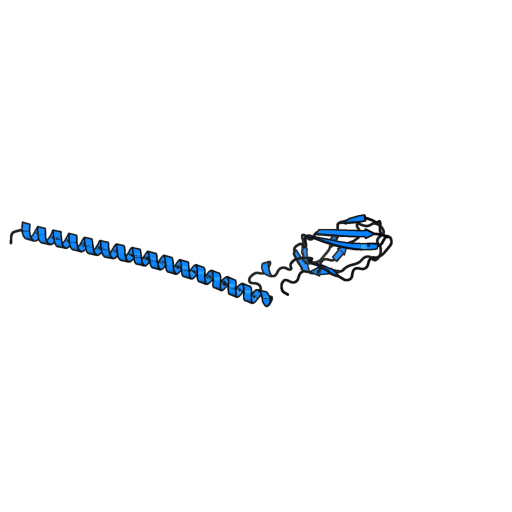ATOM 849 N N . SER A 1 130 ? 4.139 6.876 -14.601 1.00 97.06 130 SER A N 1
ATOM 850 C CA . SER A 1 130 ? 5.028 6.494 -15.697 1.00 97.06 130 SER A CA 1
ATOM 851 C C . SER A 1 130 ? 6.391 6.077 -15.155 1.00 97.06 130 SER A C 1
ATOM 853 O O . SER A 1 130 ? 6.903 6.673 -14.205 1.00 97.06 130 SER A O 1
ATOM 855 N N . PHE A 1 131 ? 6.998 5.070 -15.776 1.00 98.00 131 PHE A N 1
ATOM 856 C CA . PHE A 1 131 ? 8.387 4.708 -15.515 1.00 98.00 131 PHE A CA 1
ATOM 857 C C . PHE A 1 131 ? 9.339 5.571 -16.333 1.00 98.00 131 PHE A C 1
ATOM 859 O O . PHE A 1 131 ? 9.085 5.860 -17.501 1.00 98.00 131 PHE A O 1
ATOM 866 N N . SER A 1 132 ? 10.470 5.930 -15.734 1.00 96.44 132 SER A N 1
ATOM 867 C CA . SER A 1 132 ? 11.579 6.575 -16.426 1.00 96.44 132 SER A CA 1
ATOM 868 C C . SER A 1 132 ? 12.862 5.771 -16.251 1.00 96.44 132 SER A C 1
ATOM 870 O O . SER A 1 132 ? 13.288 5.475 -15.133 1.00 96.44 132 SER A O 1
ATOM 872 N N . PHE A 1 133 ? 13.488 5.457 -17.385 1.00 97.88 133 PHE A N 1
ATOM 873 C CA . PHE A 1 133 ? 14.735 4.692 -17.480 1.00 97.88 133 PHE A CA 1
ATOM 874 C C . PHE A 1 133 ? 15.957 5.577 -17.766 1.00 97.88 133 PHE A C 1
ATOM 876 O O . PHE A 1 133 ? 17.028 5.076 -18.101 1.00 97.88 133 PHE A O 1
ATOM 883 N N . ALA A 1 134 ? 15.817 6.899 -17.618 1.00 96.38 134 ALA A N 1
ATOM 884 C CA . ALA A 1 134 ? 16.852 7.877 -17.965 1.00 96.38 134 ALA A CA 1
ATOM 885 C C . ALA A 1 134 ? 18.158 7.734 -17.157 1.00 96.38 134 ALA A C 1
ATOM 887 O O . ALA A 1 134 ? 19.178 8.305 -17.534 1.00 96.38 134 ALA A O 1
ATOM 888 N N . ALA A 1 135 ? 18.145 6.964 -16.063 1.00 97.38 135 ALA A N 1
ATOM 889 C CA . ALA A 1 135 ? 19.341 6.653 -15.286 1.00 97.38 135 ALA A CA 1
ATOM 890 C C . ALA A 1 135 ? 20.368 5.799 -16.063 1.00 97.38 135 ALA A C 1
ATOM 892 O O . ALA A 1 135 ? 21.554 5.851 -15.742 1.00 97.38 135 ALA A O 1
ATOM 893 N N . SER A 1 136 ? 19.949 5.054 -17.098 1.00 97.69 136 SER A N 1
ATOM 894 C CA . SER A 1 136 ? 20.875 4.409 -18.035 1.00 97.69 136 SER A CA 1
ATOM 895 C C . SER A 1 136 ? 21.148 5.345 -19.211 1.00 97.69 136 SER A C 1
ATOM 897 O O . SER A 1 136 ? 20.287 5.583 -20.061 1.00 97.69 136 SER A O 1
ATOM 899 N N . ALA A 1 137 ? 22.362 5.892 -19.260 1.00 95.94 137 ALA A N 1
ATOM 900 C CA . ALA A 1 137 ? 22.781 6.769 -20.346 1.00 95.94 137 ALA A CA 1
ATOM 901 C C . ALA A 1 137 ? 22.705 6.044 -21.701 1.00 95.94 137 ALA A C 1
ATOM 903 O O . ALA A 1 137 ? 23.143 4.901 -21.823 1.00 95.94 137 ALA A O 1
ATOM 904 N N . GLY A 1 138 ? 22.158 6.719 -22.715 1.00 95.62 138 GLY A N 1
ATOM 905 C CA . GLY A 1 138 ? 22.070 6.202 -24.085 1.00 95.62 138 GLY A CA 1
ATOM 906 C C . GLY A 1 138 ? 20.938 5.204 -24.346 1.00 95.62 138 GLY A C 1
ATOM 907 O O . GLY A 1 138 ? 20.738 4.834 -25.500 1.00 95.62 138 GLY A O 1
ATOM 908 N N . LEU A 1 139 ? 20.170 4.796 -23.326 1.00 97.75 139 LEU A N 1
ATOM 909 C CA . LEU A 1 139 ? 19.073 3.844 -23.495 1.00 97.75 139 LEU A CA 1
ATOM 910 C C . LEU A 1 139 ? 17.892 4.496 -24.229 1.00 97.75 139 LEU A C 1
ATOM 912 O O . LEU A 1 139 ? 17.063 5.184 -23.633 1.00 97.75 139 LEU A O 1
ATOM 916 N N . ALA A 1 140 ? 17.812 4.267 -25.536 1.00 97.31 140 ALA A N 1
ATOM 917 C CA . ALA A 1 140 ? 16.777 4.819 -26.397 1.00 97.31 140 ALA A CA 1
ATOM 918 C C . ALA A 1 140 ? 15.656 3.801 -26.643 1.00 97.31 140 ALA A C 1
ATOM 920 O O . ALA A 1 140 ? 15.905 2.624 -26.903 1.00 97.31 140 ALA A O 1
ATOM 921 N N . GLY A 1 141 ? 14.403 4.263 -26.595 1.00 96.38 141 GLY A N 1
ATOM 922 C CA . GLY A 1 141 ? 13.226 3.456 -26.943 1.00 96.38 141 GLY A CA 1
ATOM 923 C C . GLY A 1 141 ? 12.792 2.424 -25.897 1.00 96.38 141 GLY A C 1
ATOM 924 O O . GLY A 1 141 ? 11.857 1.671 -26.160 1.00 96.38 141 GLY A O 1
ATOM 925 N N . ALA A 1 142 ? 13.429 2.383 -24.723 1.00 97.81 142 ALA A N 1
ATOM 926 C CA . ALA A 1 142 ? 12.980 1.527 -23.631 1.00 97.81 142 ALA A CA 1
ATOM 927 C C . ALA A 1 142 ? 11.677 2.059 -23.021 1.00 97.81 142 ALA A C 1
ATOM 929 O O . ALA A 1 142 ? 11.559 3.250 -22.724 1.00 97.81 142 ALA A O 1
ATOM 930 N N . SER A 1 143 ? 10.699 1.179 -22.822 1.00 97.44 143 SER A N 1
ATOM 931 C CA . SER A 1 143 ? 9.414 1.534 -22.221 1.00 97.44 143 SER A CA 1
ATOM 932 C C . SER A 1 143 ? 8.784 0.343 -21.502 1.00 97.44 143 SER A C 1
ATOM 934 O O . SER A 1 143 ? 9.080 -0.811 -21.794 1.00 97.44 143 SER A O 1
ATOM 936 N N . ALA A 1 144 ? 7.935 0.631 -20.523 1.00 97.88 144 ALA A N 1
ATOM 937 C CA . ALA A 1 144 ? 7.038 -0.326 -19.890 1.00 97.88 144 ALA A CA 1
ATOM 938 C C . ALA A 1 144 ? 5.903 0.459 -19.222 1.00 97.88 144 ALA A C 1
ATOM 940 O O . ALA A 1 144 ? 6.097 1.607 -18.814 1.00 97.88 144 ALA A O 1
ATOM 941 N N . ALA A 1 145 ? 4.730 -0.152 -19.090 1.00 97.00 145 ALA A N 1
ATOM 942 C CA . ALA A 1 145 ? 3.592 0.456 -18.410 1.00 97.00 145 ALA A CA 1
ATOM 943 C C . ALA A 1 145 ? 3.508 -0.037 -16.963 1.00 97.00 145 ALA A C 1
ATOM 945 O O . ALA A 1 145 ? 3.544 -1.247 -16.726 1.00 97.00 145 ALA A O 1
ATOM 946 N N . ALA A 1 146 ? 3.370 0.882 -16.004 1.00 96.62 146 ALA A N 1
ATOM 947 C CA . ALA A 1 146 ? 3.129 0.529 -14.610 1.00 96.62 146 ALA A CA 1
ATOM 948 C C . ALA A 1 146 ? 1.744 -0.106 -14.455 1.00 96.62 146 ALA A C 1
ATOM 950 O O . ALA A 1 146 ? 0.746 0.422 -14.945 1.00 96.62 146 ALA A O 1
ATOM 951 N N . VAL A 1 147 ? 1.685 -1.231 -13.750 1.00 94.94 147 VAL A N 1
ATOM 952 C CA . VAL A 1 147 ? 0.433 -1.926 -13.445 1.00 94.94 147 VAL A CA 1
ATOM 953 C C . VAL A 1 147 ? 0.113 -1.696 -11.978 1.00 94.94 147 VAL A C 1
ATOM 955 O O . VAL A 1 147 ? 0.912 -2.036 -11.102 1.00 94.94 147 VAL A O 1
ATOM 958 N N . LEU A 1 148 ? -1.051 -1.104 -11.711 1.00 93.12 148 LEU A N 1
ATOM 959 C CA . LEU A 1 148 ? -1.541 -0.943 -10.347 1.00 93.12 148 LEU A CA 1
ATOM 960 C C . LEU A 1 148 ? -2.100 -2.261 -9.813 1.00 93.12 148 LEU A C 1
ATOM 962 O O . LEU A 1 148 ? -2.755 -3.008 -10.542 1.00 93.12 148 LEU A O 1
ATOM 966 N N . GLY A 1 149 ? -1.860 -2.523 -8.531 1.00 89.06 149 GLY A N 1
ATOM 967 C CA . GLY A 1 149 ? -2.507 -3.626 -7.829 1.00 89.06 149 GLY A CA 1
ATOM 968 C C . GLY A 1 149 ? -4.015 -3.401 -7.746 1.00 89.06 149 GLY A C 1
ATOM 969 O O . GLY A 1 149 ? -4.470 -2.296 -7.443 1.00 89.06 149 GLY A O 1
ATOM 970 N N . ARG A 1 150 ? -4.796 -4.449 -8.019 1.00 80.44 150 ARG A N 1
ATOM 971 C CA . ARG A 1 150 ? -6.251 -4.409 -7.848 1.00 80.44 150 ARG A CA 1
ATOM 972 C C . ARG A 1 150 ? -6.590 -4.565 -6.371 1.00 80.44 150 ARG A C 1
ATOM 974 O O . ARG A 1 150 ? -6.005 -5.404 -5.696 1.00 80.44 150 ARG A O 1
ATOM 981 N N . ASN A 1 151 ? -7.569 -3.806 -5.889 1.00 76.00 151 ASN A N 1
ATOM 982 C CA . ASN A 1 151 ? -8.046 -3.952 -4.510 1.00 76.00 151 ASN A CA 1
ATOM 983 C C . ASN A 1 151 ? -8.804 -5.267 -4.283 1.00 76.00 151 ASN A C 1
ATOM 985 O O . ASN A 1 151 ? -8.934 -5.714 -3.148 1.00 76.00 151 ASN A O 1
ATOM 989 N N . VAL A 1 152 ? -9.338 -5.847 -5.360 1.00 71.88 152 VAL A N 1
ATOM 990 C CA . VAL A 1 152 ? -10.159 -7.060 -5.375 1.00 71.88 152 VAL A CA 1
ATOM 991 C C . VAL A 1 152 ? -9.830 -7.881 -6.622 1.00 71.88 152 VAL A C 1
ATOM 993 O O . VAL A 1 152 ? -9.472 -7.312 -7.658 1.00 71.88 152 VAL A O 1
ATOM 996 N N . GLU A 1 153 ? -9.942 -9.203 -6.510 1.00 62.22 153 GLU A N 1
ATOM 997 C CA . GLU A 1 153 ? -9.685 -10.163 -7.596 1.00 62.22 153 GLU A CA 1
ATOM 998 C C . GLU A 1 153 ? -10.889 -10.373 -8.521 1.00 62.22 153 GLU A C 1
ATOM 1000 O O . GLU A 1 153 ? -12.035 -10.403 -8.019 1.00 62.22 153 GLU A O 1
#

Radius of gyration: 36.68 Å; chains: 1; bounding box: 72×22×107 Å

pLDDT: mean 92.58, std 7.53, range [62.22, 98.62]

Sequence (153 aa):
MTLRDETQVLKHATEASAGQAAASASTSAANAGQTAADVASTAANLAGAQAARDASLYGKGIFPTTAAAVGFGVAGFSALVGGAGGTNGTFDLAFTGGAGSGAAGRFVVAGGALTMILITAPGSYTVAPSFSFAASAGLAGASAAAVLGRNVE